Protein AF-A0A2N2BLH7-F1 (afdb_monomer)

Foldseek 3Di:
DQEDDPDDHPPDYDDDLVCQLDCPAVVVLVHLLQAAEDAPVSLVVCQVSNQVSCCVVPVDHSLSCLHHHPVQDDDPVSSVVSNVVSVRVNVVDDDSD

Nearest PDB structures (foldseek):
  6ytt-assembly1_A  TM=9.868E-01  e=8.575E-10  Clostridium autoethanogenum DSM 10061
  3s2x-assembly1_A  TM=9.490E-01  e=3.359E-08  Neomoorella thermoacetica
  8cjb-assembly1_B  TM=9.640E-01  e=1.646E-07  Carboxydothermus hydrogenoformans Z-2901
  5h6w-assembly2_D  TM=9.480E-01  e=3.645E-07  Neomoorella thermoacetica
  5h6w-assembly2_C  TM=9.512E-01  e=7.141E-07  Neomoorella thermoacetica

Structure (mmCIF, N/CA/C/O backbone):
data_AF-A0A2N2BLH7-F1
#
_entry.id   AF-A0A2N2BLH7-F1
#
loop_
_atom_site.group_PDB
_atom_site.id
_atom_site.type_symbol
_atom_site.label_atom_id
_atom_site.label_alt_id
_atom_site.label_comp_id
_atom_site.label_asym_id
_atom_site.label_entity_id
_atom_site.label_seq_id
_atom_site.pdbx_PDB_ins_code
_atom_site.Cartn_x
_atom_site.Cartn_y
_atom_site.Cartn_z
_atom_site.occupancy
_atom_site.B_iso_or_equiv
_atom_site.auth_seq_id
_atom_site.auth_comp_id
_atom_site.auth_asym_id
_atom_site.auth_atom_id
_atom_site.pdbx_PDB_model_num
ATOM 1 N N . SER A 1 1 ? 18.693 -4.166 -11.582 1.00 82.62 1 SER A N 1
ATOM 2 C CA . SER A 1 1 ? 17.372 -3.681 -11.120 1.00 82.62 1 SER A CA 1
ATOM 3 C C . SER A 1 1 ? 16.318 -4.079 -12.146 1.00 82.62 1 SER A C 1
ATOM 5 O O . SER A 1 1 ? 16.705 -4.442 -13.249 1.00 82.62 1 SER A O 1
ATOM 7 N N . MET A 1 2 ? 15.023 -4.066 -11.796 1.00 90.44 2 MET A N 1
ATOM 8 C CA . MET A 1 2 ? 13.957 -4.637 -12.646 1.00 90.44 2 MET A CA 1
ATOM 9 C C . MET A 1 2 ? 12.987 -3.620 -13.273 1.00 90.44 2 MET A C 1
ATOM 11 O O . MET A 1 2 ? 12.191 -4.027 -14.102 1.00 90.44 2 MET A O 1
ATOM 15 N N . THR A 1 3 ? 13.035 -2.329 -12.914 1.00 94.25 3 THR A N 1
ATOM 16 C CA . THR A 1 3 ? 11.994 -1.335 -13.303 1.00 94.25 3 THR A CA 1
ATOM 17 C C . THR A 1 3 ? 12.546 -0.089 -14.023 1.00 94.25 3 THR A C 1
ATOM 19 O O . THR A 1 3 ? 11.791 0.752 -14.493 1.00 94.25 3 THR A O 1
ATOM 22 N N . GLY A 1 4 ? 13.871 0.094 -14.068 1.00 94.75 4 GLY A N 1
ATOM 23 C CA . GLY A 1 4 ? 14.508 1.315 -14.587 1.00 94.75 4 GLY A CA 1
ATOM 24 C C . GLY A 1 4 ? 14.875 1.263 -16.075 1.00 94.75 4 GLY A C 1
ATOM 25 O O . GLY A 1 4 ? 14.653 0.270 -16.757 1.00 94.75 4 GLY A O 1
ATOM 26 N N . GLY A 1 5 ? 15.501 2.337 -16.572 1.00 95.75 5 GLY A N 1
ATOM 27 C CA . GLY A 1 5 ? 16.112 2.365 -17.911 1.00 95.75 5 GLY A CA 1
ATOM 28 C C . GLY A 1 5 ? 15.144 2.588 -19.078 1.00 95.75 5 GLY A C 1
ATOM 29 O O . GLY A 1 5 ? 15.532 2.389 -20.222 1.00 95.75 5 GLY A O 1
ATOM 30 N N . GLY A 1 6 ? 13.899 2.993 -18.805 1.00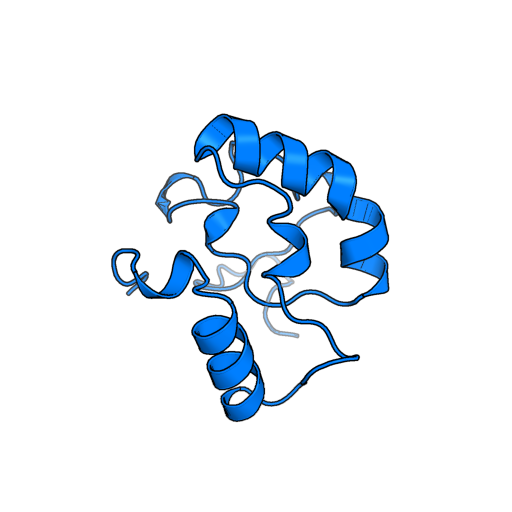 94.44 6 GLY A N 1
ATOM 31 C CA . GLY A 1 6 ? 12.892 3.237 -19.846 1.00 94.44 6 GLY A CA 1
ATOM 3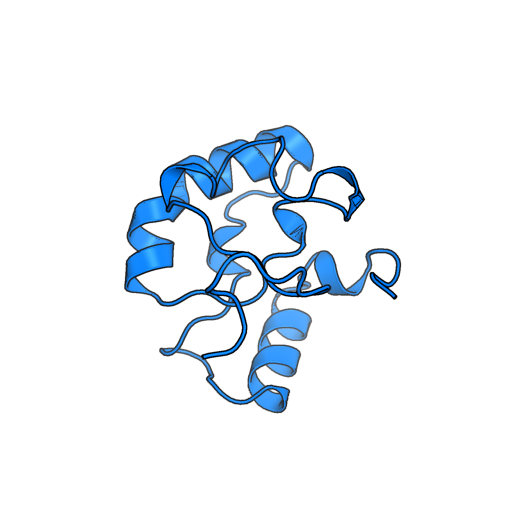2 C C . GLY A 1 6 ? 12.313 1.964 -20.473 1.00 94.44 6 GLY A C 1
ATOM 33 O O . GLY A 1 6 ? 11.688 2.038 -21.527 1.00 94.44 6 GLY A O 1
ATOM 34 N N . VAL A 1 7 ? 12.517 0.804 -19.841 1.00 96.81 7 VAL A N 1
ATOM 35 C CA . VAL A 1 7 ? 11.963 -0.484 -20.278 1.00 96.81 7 VAL A CA 1
ATOM 36 C C . VAL A 1 7 ? 10.525 -0.631 -19.776 1.00 96.81 7 VAL A C 1
ATOM 38 O O . VAL A 1 7 ? 10.215 -0.248 -18.650 1.00 96.81 7 VAL A O 1
ATOM 41 N N . GLN A 1 8 ? 9.639 -1.204 -20.595 1.00 95.94 8 GLN A N 1
ATOM 42 C CA . GLN A 1 8 ? 8.290 -1.570 -20.160 1.00 95.94 8 GLN A CA 1
ATOM 43 C C . GLN A 1 8 ? 8.331 -2.851 -19.326 1.00 95.94 8 GLN A C 1
ATOM 45 O O . GLN A 1 8 ? 8.756 -3.899 -19.810 1.00 95.94 8 GLN A O 1
ATOM 50 N N . THR A 1 9 ? 7.874 -2.765 -18.079 1.00 96.25 9 THR A N 1
ATOM 51 C CA . THR A 1 9 ? 7.956 -3.856 -17.098 1.00 96.25 9 THR A CA 1
ATOM 52 C C . THR A 1 9 ? 6.572 -4.141 -16.514 1.00 96.25 9 THR A C 1
ATOM 54 O O . THR A 1 9 ? 6.239 -3.599 -15.460 1.00 96.25 9 THR A O 1
ATOM 57 N N . PRO A 1 10 ? 5.725 -4.942 -17.190 1.00 96.38 10 PRO A N 1
ATOM 58 C CA . PRO A 1 10 ? 4.401 -5.289 -16.676 1.00 96.38 10 PRO A CA 1
ATOM 59 C C . PRO A 1 10 ? 4.475 -5.842 -15.246 1.00 96.38 10 PRO A C 1
ATOM 61 O O . PRO A 1 10 ? 5.364 -6.629 -14.928 1.00 96.38 10 PRO A O 1
ATOM 64 N N . GLY A 1 11 ? 3.570 -5.389 -14.378 1.00 96.38 11 GLY A N 1
ATOM 65 C CA . GLY A 1 11 ? 3.556 -5.737 -12.952 1.00 96.38 11 GLY A CA 1
ATOM 66 C C . GLY A 1 11 ? 4.462 -4.883 -12.054 1.00 96.38 11 GLY A C 1
ATOM 67 O O . GLY A 1 11 ? 4.320 -4.944 -10.837 1.00 96.38 11 GLY A O 1
ATOM 68 N N . PHE A 1 12 ? 5.345 -4.044 -12.612 1.00 97.31 12 PHE A N 1
ATOM 69 C CA . PHE A 1 12 ? 6.250 -3.189 -11.837 1.00 97.31 12 PHE A CA 1
ATOM 70 C C . PHE A 1 12 ? 6.211 -1.739 -12.321 1.00 97.31 12 PHE A C 1
ATOM 72 O O . PHE A 1 12 ? 6.259 -1.462 -13.517 1.00 97.31 12 PHE A O 1
ATOM 79 N N . MET A 1 13 ? 6.197 -0.790 -11.385 1.00 96.94 13 MET A N 1
ATOM 80 C CA . MET A 1 13 ? 6.268 0.636 -11.702 1.00 96.94 13 MET A CA 1
ATOM 81 C C . MET A 1 13 ? 7.050 1.414 -10.643 1.00 96.94 13 MET A C 1
ATOM 83 O O . MET A 1 13 ? 7.039 1.066 -9.466 1.00 96.94 13 MET A O 1
ATOM 87 N N . GLY A 1 14 ? 7.716 2.490 -11.064 1.00 96.62 14 GLY A N 1
ATOM 88 C CA . GLY A 1 14 ? 8.287 3.488 -10.161 1.00 96.62 14 GLY A CA 1
ATOM 89 C C . GLY A 1 14 ? 7.352 4.687 -10.038 1.00 96.62 14 GLY A C 1
ATOM 90 O O . GLY A 1 14 ? 6.876 5.206 -11.046 1.00 96.62 14 GLY A O 1
ATOM 91 N N . HIS A 1 15 ? 7.093 5.149 -8.816 1.00 97.50 15 HIS A N 1
ATOM 92 C CA . HIS A 1 15 ? 6.305 6.355 -8.569 1.00 97.50 15 HIS A CA 1
ATOM 93 C C . HIS A 1 15 ? 6.768 7.092 -7.309 1.00 97.50 15 HIS A C 1
ATOM 95 O O . HIS A 1 15 ? 7.438 6.533 -6.444 1.00 97.50 15 HIS A O 1
ATOM 101 N N . GLY A 1 16 ? 6.390 8.367 -7.194 1.00 96.94 16 GLY A N 1
ATOM 102 C CA . GLY A 1 16 ? 6.622 9.153 -5.983 1.00 96.94 16 GLY A CA 1
ATOM 103 C C . GLY A 1 16 ? 5.663 8.779 -4.848 1.00 96.94 16 GLY A C 1
ATOM 104 O O . GLY A 1 16 ? 4.558 8.285 -5.091 1.00 96.94 16 GLY A O 1
ATOM 105 N N . ARG A 1 17 ? 6.059 9.083 -3.605 1.00 95.81 17 ARG A N 1
ATOM 106 C CA . ARG A 1 17 ? 5.248 8.831 -2.396 1.00 95.81 17 ARG A CA 1
ATOM 107 C C . ARG A 1 17 ? 3.877 9.514 -2.446 1.00 95.81 17 ARG A C 1
ATOM 109 O O . ARG A 1 17 ? 2.887 8.916 -2.055 1.00 95.81 17 ARG A O 1
ATOM 116 N N . PHE A 1 18 ? 3.794 10.724 -3.008 1.00 92.38 18 PHE A N 1
ATOM 117 C CA . PHE A 1 18 ? 2.538 11.480 -3.139 1.00 92.38 18 PHE A CA 1
ATOM 118 C C . PHE A 1 18 ? 1.464 10.797 -3.991 1.00 92.38 18 PHE A C 1
ATOM 120 O O . PHE A 1 18 ? 0.295 11.160 -3.885 1.00 92.38 18 PHE A O 1
ATOM 127 N N . LEU A 1 19 ? 1.835 9.830 -4.839 1.00 94.94 19 LEU A N 1
ATOM 128 C CA . LEU A 1 19 ? 0.849 9.076 -5.607 1.00 94.94 19 LEU A CA 1
ATOM 129 C C . LEU A 1 19 ? 0.044 8.116 -4.711 1.00 94.94 19 LEU A C 1
ATOM 131 O O . LEU A 1 19 ? -1.095 7.790 -5.040 1.00 94.94 19 LEU A O 1
ATOM 135 N N . ILE A 1 20 ? 0.595 7.720 -3.559 1.00 94.81 20 ILE A N 1
ATOM 136 C CA . ILE A 1 20 ? -0.105 6.931 -2.543 1.00 94.81 20 ILE A CA 1
ATOM 137 C C . ILE A 1 20 ? -1.148 7.839 -1.877 1.00 94.81 20 ILE A C 1
ATOM 139 O O . ILE A 1 20 ? -0.814 8.867 -1.291 1.00 94.81 20 ILE A O 1
ATOM 143 N N . GLY A 1 21 ? -2.428 7.487 -2.023 1.00 94.50 21 GLY A N 1
ATOM 144 C CA . GLY A 1 21 ? -3.575 8.330 -1.652 1.00 94.50 21 GLY A CA 1
ATOM 145 C C . GLY A 1 21 ? -4.246 9.040 -2.837 1.00 94.50 21 GLY A C 1
ATOM 146 O O . GLY A 1 21 ? -5.309 9.636 -2.677 1.00 94.50 21 GLY A O 1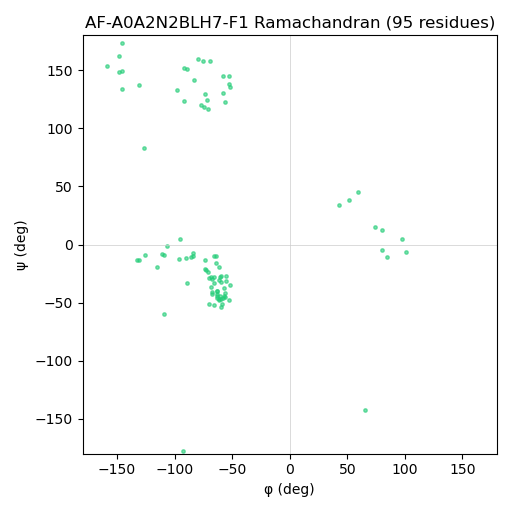
ATOM 147 N N . SER A 1 22 ? -3.690 8.952 -4.050 1.00 96.88 22 SER A N 1
ATOM 148 C CA . SER A 1 22 ? -4.392 9.405 -5.254 1.00 96.88 22 SER A CA 1
ATOM 149 C C . SER A 1 22 ? -5.505 8.431 -5.632 1.00 96.88 22 SER A C 1
ATOM 151 O O . SER A 1 22 ? -5.255 7.248 -5.850 1.00 96.88 22 SER A O 1
ATOM 153 N N . LYS A 1 23 ? -6.721 8.942 -5.857 1.00 95.31 23 LYS A N 1
ATOM 154 C CA . LYS A 1 23 ? -7.857 8.151 -6.375 1.00 95.31 23 LYS A CA 1
ATOM 155 C C . LYS A 1 23 ? -7.635 7.606 -7.795 1.00 95.31 23 LYS A C 1
ATOM 157 O O . LYS A 1 23 ? -8.445 6.832 -8.292 1.00 95.31 23 LYS A O 1
ATOM 162 N N . LYS A 1 24 ? -6.576 8.050 -8.483 1.00 96.31 24 LYS A N 1
ATOM 163 C CA . LYS A 1 24 ? -6.195 7.572 -9.822 1.00 96.31 24 LYS A CA 1
ATOM 164 C C . LYS A 1 24 ? -5.131 6.479 -9.792 1.00 96.31 24 LYS A C 1
ATOM 166 O O . LYS A 1 24 ? -4.917 5.842 -10.823 1.00 96.31 24 LYS A O 1
ATOM 171 N N . PHE A 1 25 ? -4.485 6.253 -8.647 1.00 97.62 25 PHE A N 1
ATOM 172 C CA . PHE A 1 25 ? -3.519 5.171 -8.489 1.00 97.62 25 PHE A CA 1
ATOM 173 C C . PHE A 1 25 ? -4.179 3.840 -8.852 1.00 97.62 25 PHE A C 1
ATOM 175 O O . PHE A 1 25 ? -5.221 3.526 -8.287 1.00 97.62 25 PHE A O 1
ATOM 182 N N . MET A 1 26 ? -3.609 3.120 -9.827 1.00 96.25 26 MET A N 1
ATOM 183 C CA . MET A 1 26 ? -4.066 1.806 -10.311 1.00 96.25 26 MET A CA 1
ATOM 184 C C . MET A 1 26 ? -5.593 1.675 -10.486 1.00 96.25 26 MET A C 1
ATOM 186 O O . MET A 1 26 ? -6.157 0.613 -10.250 1.00 96.25 26 MET A O 1
ATOM 190 N N . SER A 1 27 ? -6.286 2.753 -10.873 1.00 95.44 27 SER A N 1
ATOM 191 C CA . SER A 1 27 ? -7.761 2.786 -10.833 1.00 95.44 27 SER A CA 1
ATOM 192 C C . SER A 1 27 ? -8.450 1.731 -11.710 1.00 95.44 27 SER A C 1
ATOM 194 O O . SER A 1 27 ? -9.533 1.284 -11.350 1.00 95.44 27 SER A O 1
ATOM 196 N N . ALA A 1 28 ? -7.815 1.296 -12.803 1.00 95.75 28 ALA A N 1
ATOM 197 C CA . ALA A 1 28 ? -8.310 0.198 -13.638 1.00 95.75 28 ALA A CA 1
ATOM 198 C C . ALA A 1 28 ? -8.213 -1.176 -12.947 1.00 95.75 28 ALA A C 1
ATOM 200 O O . ALA A 1 28 ? -9.055 -2.031 -13.178 1.00 95.75 28 ALA A O 1
ATOM 201 N N . GLU A 1 29 ? -7.246 -1.348 -12.043 1.00 96.50 29 GLU A N 1
ATOM 202 C CA . GLU A 1 29 ? -6.970 -2.609 -11.341 1.00 96.50 29 GLU A CA 1
ATOM 203 C C . GLU A 1 29 ? -7.647 -2.682 -9.962 1.00 96.50 29 GLU A C 1
ATOM 205 O O . GLU A 1 29 ? -7.417 -3.617 -9.199 1.00 96.50 29 GLU A O 1
ATOM 210 N N . GLY A 1 30 ? -8.457 -1.685 -9.590 1.00 95.12 30 GLY A N 1
ATOM 211 C CA . GLY A 1 30 ? -9.100 -1.594 -8.270 1.00 95.12 30 GLY A CA 1
ATOM 212 C C . GLY A 1 30 ? -8.376 -0.702 -7.251 1.00 95.12 30 GLY A C 1
ATOM 213 O O . GLY A 1 30 ? -8.814 -0.565 -6.111 1.00 95.12 30 GLY A O 1
ATOM 214 N N . GLY A 1 31 ? -7.303 -0.033 -7.671 1.00 96.69 31 GLY A N 1
ATOM 215 C CA . GLY A 1 31 ? -6.700 1.097 -6.973 1.00 96.69 31 GLY A CA 1
ATOM 216 C C . GLY A 1 31 ? -6.083 0.801 -5.608 1.00 96.69 31 GLY A C 1
ATOM 217 O O . GLY A 1 31 ? -5.432 -0.221 -5.411 1.00 96.69 31 GLY A O 1
ATOM 218 N N . LEU A 1 32 ? -6.230 1.742 -4.669 1.00 97.75 32 LEU A N 1
ATOM 219 C CA . LEU A 1 32 ? -5.534 1.722 -3.372 1.00 97.75 32 LEU A CA 1
ATOM 220 C C . LEU A 1 32 ? -5.854 0.476 -2.530 1.00 97.75 32 LEU A C 1
ATOM 222 O O . LEU A 1 32 ? -5.000 0.032 -1.769 1.00 97.75 32 LEU A O 1
ATOM 226 N N . SER A 1 33 ? -7.033 -0.125 -2.713 1.00 97.25 33 SER A N 1
ATOM 227 C CA . SER A 1 33 ? -7.445 -1.355 -2.025 1.00 97.25 33 SER A CA 1
ATOM 228 C C . SER A 1 33 ? -6.608 -2.585 -2.396 1.00 97.25 33 SER A C 1
ATOM 230 O O . SER A 1 33 ? -6.726 -3.611 -1.733 1.00 97.25 33 SER A O 1
ATOM 232 N N . ARG A 1 34 ? -5.753 -2.497 -3.426 1.00 98.12 34 ARG A N 1
ATOM 233 C CA . ARG A 1 34 ? -4.799 -3.550 -3.812 1.00 98.12 34 ARG A CA 1
ATOM 234 C C . ARG A 1 34 ? -3.488 -3.523 -3.024 1.00 98.12 34 ARG A C 1
ATOM 236 O O . ARG A 1 34 ? -2.698 -4.453 -3.147 1.00 98.12 34 ARG A O 1
ATOM 243 N N . ILE A 1 35 ? -3.224 -2.478 -2.240 1.00 98.31 35 ILE A N 1
ATOM 244 C CA . ILE A 1 35 ? -2.000 -2.384 -1.436 1.00 98.31 35 ILE A CA 1
ATOM 245 C C . ILE A 1 35 ? -2.131 -3.334 -0.244 1.00 98.31 35 ILE A C 1
ATOM 247 O O . ILE A 1 35 ? -3.017 -3.143 0.575 1.00 98.31 35 ILE A O 1
ATOM 251 N N . VAL A 1 36 ? -1.247 -4.328 -0.144 1.00 98.62 36 VAL A N 1
ATOM 252 C CA . VAL A 1 36 ? -1.278 -5.346 0.929 1.00 98.62 36 VAL A CA 1
ATOM 253 C C . VAL A 1 36 ? -0.070 -5.297 1.862 1.00 98.62 36 VAL A C 1
ATOM 255 O O . VAL A 1 36 ? -0.134 -5.798 2.982 1.00 98.62 36 VAL A O 1
ATOM 258 N N . TRP A 1 37 ? 1.026 -4.676 1.421 1.00 98.75 37 TRP A N 1
ATOM 259 C CA . TRP A 1 37 ? 2.265 -4.596 2.186 1.00 98.75 37 TRP A CA 1
ATOM 260 C C . TRP A 1 37 ? 2.982 -3.269 1.927 1.00 98.75 37 TRP A C 1
ATOM 262 O O . TRP A 1 37 ? 3.115 -2.846 0.776 1.00 98.75 37 TRP A O 1
ATOM 272 N N . MET A 1 38 ? 3.442 -2.609 2.989 1.00 98.44 38 MET A N 1
ATOM 273 C CA . MET A 1 38 ? 4.272 -1.403 2.927 1.00 98.44 38 MET A CA 1
ATOM 274 C C . MET A 1 38 ? 5.227 -1.358 4.124 1.00 98.44 38 MET A C 1
ATOM 276 O O . MET A 1 38 ? 4.821 -1.766 5.208 1.00 98.44 38 MET A O 1
ATOM 280 N N . PRO A 1 39 ? 6.436 -0.779 3.990 1.00 98.56 39 PRO A N 1
ATOM 281 C CA . PRO A 1 39 ? 7.287 -0.523 5.145 1.00 98.56 39 PRO A CA 1
ATOM 282 C C . PRO A 1 39 ? 6.590 0.367 6.179 1.00 98.56 39 PRO A C 1
ATOM 284 O O . PRO A 1 39 ? 5.887 1.309 5.792 1.00 98.56 39 PRO A O 1
ATOM 287 N N . LYS A 1 40 ? 6.829 0.139 7.472 1.00 98.38 40 LYS A N 1
ATOM 288 C CA . LYS A 1 40 ? 6.172 0.871 8.561 1.00 98.38 40 LYS A CA 1
ATOM 289 C C . LYS A 1 40 ? 6.380 2.379 8.458 1.00 98.38 40 LYS A C 1
ATOM 291 O O . LYS A 1 40 ? 5.416 3.128 8.544 1.00 98.38 40 LYS A O 1
ATOM 296 N N . GLU A 1 41 ? 7.606 2.821 8.172 1.00 98.38 41 GLU A N 1
ATOM 297 C CA . GLU A 1 41 ? 7.917 4.246 7.971 1.00 98.38 41 GLU A CA 1
ATOM 298 C C . GLU A 1 41 ? 7.052 4.869 6.862 1.00 98.38 41 GLU A C 1
ATOM 300 O O . GLU A 1 41 ? 6.490 5.952 7.027 1.00 98.38 41 GLU A O 1
ATOM 305 N N . LEU A 1 42 ? 6.913 4.174 5.727 1.00 98.31 42 LEU A N 1
ATOM 306 C CA . LEU A 1 42 ? 6.093 4.653 4.617 1.00 98.31 42 LEU A CA 1
ATOM 307 C C . LEU A 1 42 ? 4.614 4.657 4.995 1.00 98.31 42 LEU A C 1
ATOM 309 O O . LEU A 1 42 ? 3.906 5.599 4.648 1.00 98.31 42 LEU A O 1
ATOM 313 N N . LYS A 1 43 ? 4.155 3.615 5.696 1.00 98.12 43 LYS A N 1
ATOM 314 C CA . LYS A 1 43 ? 2.779 3.496 6.170 1.00 98.12 43 LYS A CA 1
ATOM 315 C C . LYS A 1 43 ? 2.419 4.660 7.090 1.00 98.12 43 LYS A C 1
ATOM 317 O O . LYS A 1 43 ? 1.403 5.303 6.848 1.00 98.12 43 LYS A O 1
ATOM 322 N N . ASP A 1 44 ? 3.279 4.985 8.050 1.00 97.88 44 ASP A N 1
ATOM 323 C CA . ASP A 1 44 ? 3.085 6.092 8.987 1.00 97.88 44 ASP A CA 1
ATOM 324 C C . ASP A 1 44 ? 3.058 7.456 8.257 1.00 97.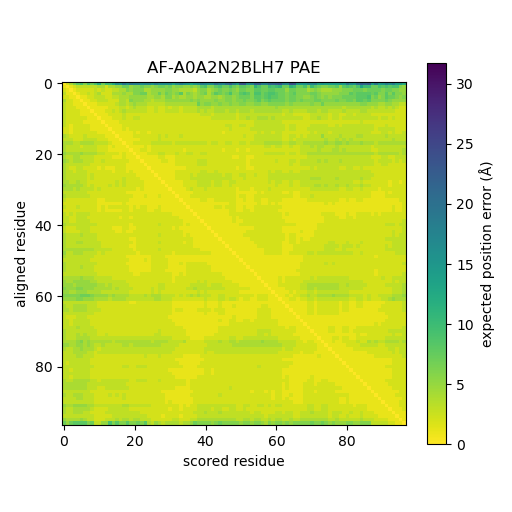88 44 ASP A C 1
ATOM 326 O O . ASP A 1 44 ? 2.196 8.289 8.540 1.00 97.88 44 ASP A O 1
ATOM 330 N N . ASP A 1 45 ? 3.914 7.663 7.244 1.00 97.94 45 ASP A N 1
ATOM 331 C CA . ASP A 1 45 ? 3.942 8.885 6.410 1.00 97.94 45 ASP A CA 1
ATOM 332 C C . ASP A 1 45 ? 2.705 9.051 5.501 1.00 97.94 45 ASP A C 1
ATOM 334 O O . ASP A 1 45 ? 2.339 10.162 5.102 1.00 97.94 45 ASP A O 1
ATOM 338 N N . VAL A 1 46 ? 2.055 7.957 5.091 1.00 97.75 46 VAL A N 1
ATOM 339 C CA . VAL A 1 46 ? 0.926 8.004 4.140 1.00 97.75 46 VAL A CA 1
ATOM 340 C C . VAL A 1 46 ? -0.429 7.700 4.767 1.00 97.75 46 VAL A C 1
ATOM 342 O O . VAL A 1 46 ? -1.437 7.915 4.093 1.00 97.75 46 VAL A O 1
ATOM 345 N N . ALA A 1 47 ? -0.482 7.245 6.021 1.00 97.56 47 ALA A N 1
ATOM 346 C CA . ALA A 1 47 ? -1.689 6.720 6.656 1.00 97.56 47 ALA A CA 1
ATOM 347 C C . ALA A 1 47 ? -2.877 7.683 6.566 1.00 97.56 47 ALA A C 1
ATOM 349 O O . ALA A 1 47 ? -3.958 7.275 6.150 1.00 97.56 47 ALA A O 1
ATOM 350 N N . GLU A 1 48 ? -2.686 8.968 6.880 1.00 97.50 48 GLU A N 1
ATOM 351 C CA . GLU A 1 48 ? -3.773 9.955 6.868 1.00 97.50 48 GLU A CA 1
ATOM 352 C C . GLU A 1 48 ? -4.418 10.086 5.477 1.00 97.50 48 GLU A C 1
ATOM 35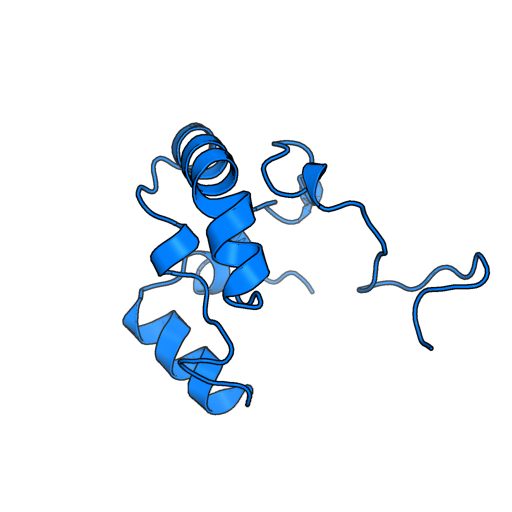4 O O . GLU A 1 48 ? -5.630 9.915 5.317 1.00 97.50 48 GLU A O 1
ATOM 359 N N . ARG A 1 49 ? -3.604 10.335 4.441 1.00 96.88 49 ARG A N 1
ATOM 360 C CA . ARG A 1 49 ? -4.086 10.487 3.056 1.00 96.88 49 ARG A CA 1
ATOM 361 C C . ARG A 1 49 ? -4.609 9.177 2.472 1.00 96.88 49 ARG A C 1
ATOM 363 O O . ARG A 1 49 ? -5.593 9.206 1.735 1.00 96.88 49 ARG A O 1
ATOM 370 N N . LEU A 1 50 ? -3.988 8.046 2.807 1.00 97.94 50 LEU A N 1
ATOM 371 C CA . LEU A 1 50 ? -4.419 6.722 2.365 1.00 97.94 50 LEU A CA 1
ATOM 372 C C . LEU A 1 50 ? -5.787 6.376 2.960 1.00 97.94 50 LEU A C 1
ATOM 374 O O . LEU A 1 50 ? -6.711 6.072 2.210 1.00 97.94 50 LEU A O 1
ATOM 378 N N . ASN A 1 51 ? -5.939 6.496 4.281 1.00 98.25 51 ASN A N 1
ATOM 379 C CA . ASN A 1 51 ? -7.192 6.215 4.979 1.00 98.25 51 ASN A CA 1
ATOM 380 C C . ASN A 1 51 ? -8.317 7.117 4.481 1.00 98.25 51 ASN A C 1
ATOM 382 O O . ASN A 1 51 ? -9.407 6.630 4.190 1.00 98.25 51 ASN A O 1
ATOM 386 N N . LYS A 1 52 ? -8.051 8.418 4.312 1.00 98.12 52 LYS A N 1
ATOM 387 C CA . LYS A 1 52 ? -9.031 9.351 3.751 1.00 98.12 52 LYS A CA 1
ATOM 388 C C . LYS A 1 52 ? -9.474 8.930 2.348 1.00 98.12 52 LYS A C 1
ATOM 390 O O . LYS A 1 52 ? -10.671 8.831 2.091 1.00 98.12 52 LYS A O 1
ATOM 395 N N . ALA A 1 53 ? -8.526 8.663 1.451 1.00 97.62 53 ALA A N 1
ATOM 396 C CA . ALA A 1 53 ? -8.835 8.297 0.073 1.00 97.62 53 ALA A CA 1
ATOM 397 C C . ALA A 1 53 ? -9.612 6.976 -0.015 1.00 97.62 53 ALA A C 1
ATOM 399 O O . ALA A 1 53 ? -10.611 6.904 -0.729 1.00 97.62 53 ALA A O 1
ATOM 400 N N . VAL A 1 54 ? -9.197 5.953 0.736 1.00 97.75 54 VAL A N 1
ATOM 401 C CA . VAL A 1 54 ? -9.859 4.642 0.741 1.00 97.75 54 VAL A CA 1
ATOM 402 C C . VAL A 1 54 ? -11.255 4.729 1.353 1.00 97.75 54 VAL A C 1
ATOM 404 O O . VAL A 1 54 ? -12.196 4.194 0.764 1.00 97.75 54 VAL A O 1
ATOM 407 N N . LYS A 1 55 ? -11.428 5.468 2.455 1.00 97.94 55 LYS A N 1
ATOM 408 C CA . LYS A 1 55 ? -12.744 5.720 3.055 1.00 97.94 55 LYS A CA 1
ATOM 409 C C . LYS A 1 55 ? -13.691 6.392 2.066 1.00 97.94 55 LYS A C 1
ATOM 411 O O . LYS A 1 55 ? -14.825 5.956 1.913 1.00 97.94 55 LYS A O 1
ATOM 416 N N . GLU A 1 56 ? -13.225 7.414 1.351 1.00 97.06 56 GLU A N 1
ATOM 417 C CA . GLU A 1 56 ? -14.029 8.105 0.336 1.00 97.06 56 GLU A CA 1
ATOM 418 C C . GLU A 1 56 ? -14.389 7.214 -0.867 1.00 97.06 56 GLU A C 1
ATOM 420 O O . GLU A 1 56 ? -15.403 7.458 -1.515 1.00 97.06 56 GLU A O 1
ATOM 425 N N . MET A 1 57 ? -13.566 6.213 -1.193 1.00 95.00 57 MET A N 1
ATOM 426 C CA . MET A 1 57 ? -13.783 5.320 -2.340 1.00 95.00 57 MET A CA 1
ATOM 427 C C . MET A 1 57 ? -14.617 4.080 -2.005 1.00 95.00 57 MET A C 1
ATOM 429 O O . MET A 1 57 ? -15.333 3.584 -2.868 1.00 95.00 57 MET A O 1
ATOM 433 N N . THR A 1 58 ? -14.493 3.556 -0.785 1.00 94.31 58 THR A N 1
ATOM 434 C CA . THR A 1 58 ? -14.983 2.212 -0.422 1.00 94.31 58 THR A CA 1
ATOM 435 C C . THR A 1 58 ? -15.781 2.174 0.879 1.00 94.31 58 THR A C 1
ATOM 437 O O . THR A 1 58 ? -16.428 1.174 1.167 1.00 94.31 58 THR A O 1
ATOM 440 N N . GLY A 1 59 ? -15.732 3.238 1.685 1.00 96.19 59 GLY A N 1
ATOM 441 C CA . GLY A 1 59 ? -16.308 3.2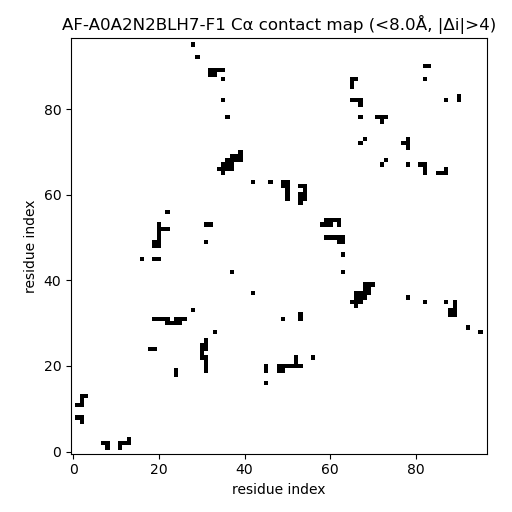73 3.030 1.00 96.19 59 GLY A CA 1
ATOM 442 C C . GLY A 1 59 ? -15.452 2.609 4.116 1.00 96.19 59 GLY A C 1
ATOM 443 O O . GLY A 1 59 ? -15.812 2.703 5.285 1.00 96.19 59 GLY A O 1
ATOM 44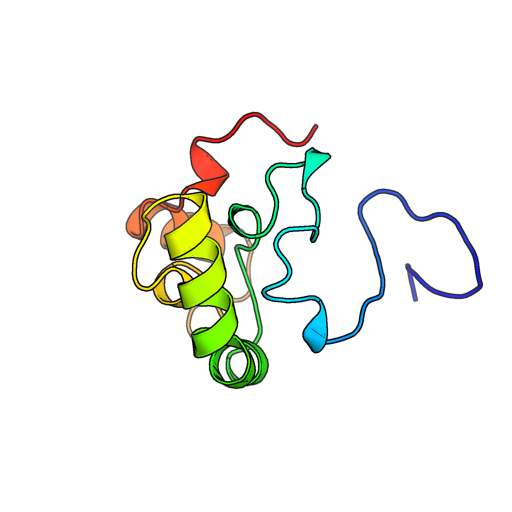4 N N . ILE A 1 60 ? -14.321 1.982 3.771 1.00 96.31 60 ILE A N 1
ATOM 445 C CA . ILE A 1 60 ? -13.438 1.321 4.742 1.00 96.31 60 ILE A CA 1
ATOM 446 C C . ILE A 1 60 ? -12.701 2.370 5.580 1.00 96.31 60 ILE A C 1
ATOM 448 O O . ILE A 1 60 ? -12.001 3.236 5.050 1.00 96.31 60 ILE A O 1
ATOM 452 N N . GLU A 1 61 ? -12.839 2.273 6.899 1.00 95.88 61 GLU A N 1
ATOM 453 C CA . GLU A 1 61 ? -12.076 3.075 7.854 1.00 95.88 61 GLU A CA 1
ATOM 454 C C . GLU A 1 61 ? -10.769 2.373 8.232 1.00 95.88 61 GLU A C 1
ATOM 456 O O . GLU A 1 61 ? -10.694 1.148 8.230 1.00 95.88 61 GLU A O 1
ATOM 461 N N . ASN A 1 62 ? -9.739 3.156 8.567 1.00 94.31 62 ASN A N 1
ATOM 462 C CA . ASN A 1 62 ? -8.442 2.654 9.037 1.00 94.31 62 ASN A CA 1
ATOM 463 C C . ASN A 1 62 ? -7.806 1.583 8.127 1.00 94.31 62 ASN A C 1
ATOM 465 O O . ASN A 1 62 ? -7.174 0.646 8.606 1.00 94.31 62 ASN A O 1
ATOM 469 N N . PHE A 1 63 ? -7.939 1.730 6.804 1.00 98.25 63 PHE A N 1
ATOM 470 C CA . PHE A 1 63 ? -7.383 0.791 5.822 1.00 98.25 63 PHE A CA 1
ATOM 471 C C . PHE A 1 63 ? -5.886 0.507 6.020 1.00 98.25 63 PHE A C 1
ATOM 473 O O . PHE A 1 63 ? -5.450 -0.623 5.831 1.00 98.25 63 PHE A O 1
ATOM 480 N N . ALA A 1 64 ? -5.098 1.497 6.447 1.00 97.94 64 ALA A N 1
ATOM 481 C CA . ALA A 1 64 ? -3.680 1.312 6.746 1.00 97.94 64 ALA A CA 1
ATOM 482 C C . ALA A 1 64 ? -3.425 0.191 7.779 1.00 97.94 64 ALA A C 1
ATOM 484 O O . ALA A 1 64 ? -2.426 -0.513 7.668 1.00 97.94 64 ALA A O 1
ATOM 485 N N . ASP A 1 65 ? -4.337 -0.056 8.724 1.00 98.00 65 ASP A N 1
ATOM 486 C CA . ASP A 1 65 ? -4.202 -1.134 9.721 1.00 98.00 65 ASP A CA 1
ATOM 487 C C . ASP A 1 65 ? -4.438 -2.533 9.135 1.00 98.00 65 ASP A C 1
ATOM 489 O O . ASP A 1 65 ? -4.138 -3.546 9.775 1.00 98.00 65 ASP A O 1
ATOM 493 N N . MET A 1 66 ?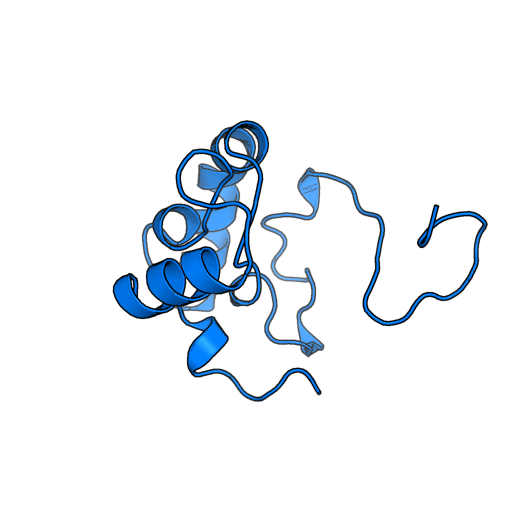 -4.988 -2.594 7.922 1.00 98.50 66 MET A N 1
ATOM 494 C CA . MET A 1 66 ? -5.166 -3.822 7.153 1.00 98.50 66 MET A CA 1
ATOM 495 C C . MET A 1 66 ? -3.948 -4.120 6.265 1.00 98.50 66 MET A C 1
ATOM 497 O O . MET A 1 66 ? -3.840 -5.225 5.746 1.00 98.50 66 MET A O 1
ATOM 501 N N . VAL A 1 67 ? -3.017 -3.172 6.107 1.00 98.56 67 VAL A N 1
ATOM 502 C CA . VAL A 1 67 ? -1.800 -3.327 5.298 1.00 98.56 67 VAL A CA 1
ATOM 503 C C . VAL A 1 67 ? -0.649 -3.826 6.174 1.00 98.56 67 VAL A C 1
ATOM 505 O O . VAL A 1 67 ? -0.288 -3.194 7.177 1.00 98.56 67 VAL A O 1
ATOM 508 N N . CYS A 1 68 ? -0.064 -4.956 5.779 1.00 98.75 68 CYS A N 1
ATOM 509 C CA . CYS A 1 68 ? 1.050 -5.584 6.482 1.00 98.75 68 CYS A CA 1
ATOM 510 C C . CYS A 1 68 ? 2.333 -4.742 6.365 1.00 98.75 68 CYS A C 1
ATOM 512 O O . CYS A 1 68 ? 2.474 -3.928 5.450 1.00 98.75 68 CYS A O 1
ATOM 514 N N . ASP A 1 69 ? 3.260 -4.934 7.298 1.00 98.81 69 ASP A N 1
ATOM 515 C CA . ASP A 1 69 ? 4.569 -4.285 7.307 1.00 98.81 69 ASP A CA 1
ATOM 516 C C . ASP A 1 69 ? 5.648 -5.221 7.876 1.00 98.81 69 ASP A C 1
ATOM 518 O O . ASP A 1 69 ? 5.359 -6.316 8.369 1.00 98.81 69 ASP A O 1
ATOM 522 N N . GLU A 1 70 ? 6.906 -4.789 7.813 1.00 98.56 70 GLU A N 1
ATOM 523 C CA . GLU A 1 70 ? 8.073 -5.553 8.255 1.00 98.56 70 GLU A CA 1
ATOM 524 C C . GLU A 1 70 ? 8.104 -5.860 9.758 1.00 98.56 70 GLU A C 1
ATOM 526 O O . GLU A 1 70 ? 8.873 -6.720 10.181 1.00 98.56 70 GLU A O 1
ATOM 531 N N . THR A 1 71 ? 7.294 -5.179 10.575 1.00 98.38 71 THR A N 1
ATOM 532 C CA . THR A 1 71 ? 7.177 -5.467 12.014 1.00 98.38 71 THR A CA 1
ATOM 533 C C . THR A 1 71 ? 6.191 -6.596 12.313 1.00 98.38 71 THR A C 1
ATOM 535 O O . THR A 1 71 ? 6.114 -7.051 13.454 1.00 98.38 71 THR A O 1
ATOM 538 N N . ILE A 1 72 ? 5.465 -7.061 11.291 1.00 98.25 72 ILE A N 1
ATOM 539 C CA . ILE A 1 72 ? 4.496 -8.156 11.359 1.00 98.25 72 ILE A CA 1
ATOM 540 C C . ILE A 1 72 ? 5.040 -9.380 10.617 1.00 98.25 72 ILE A C 1
ATOM 542 O O . ILE A 1 72 ? 5.198 -10.435 11.226 1.00 98.25 72 ILE A O 1
ATOM 546 N N . ALA A 1 73 ? 5.329 -9.243 9.318 1.00 98.00 73 ALA A N 1
ATOM 547 C CA . ALA A 1 73 ? 5.798 -10.336 8.467 1.00 98.00 73 ALA A CA 1
ATOM 548 C C . ALA A 1 73 ? 6.524 -9.826 7.209 1.00 98.00 73 ALA A C 1
ATOM 550 O O . ALA A 1 73 ? 6.256 -8.731 6.703 1.00 98.00 73 ALA A O 1
ATOM 551 N N . SER A 1 74 ? 7.431 -10.647 6.675 1.00 96.88 74 SER A N 1
ATOM 552 C CA . SER A 1 74 ? 8.177 -10.355 5.440 1.00 96.88 74 SER A CA 1
ATOM 553 C C . SER A 1 74 ? 8.174 -11.496 4.419 1.00 96.88 74 SER A C 1
ATOM 555 O O . SER A 1 74 ? 8.517 -11.264 3.259 1.00 96.88 74 SER A O 1
ATOM 557 N N . ASP A 1 75 ? 7.755 -12.701 4.807 1.00 97.81 75 ASP A N 1
ATOM 558 C CA . ASP A 1 75 ? 7.488 -13.814 3.901 1.00 97.81 75 ASP A CA 1
ATOM 559 C C . ASP A 1 75 ? 6.014 -13.834 3.464 1.00 97.81 75 ASP A C 1
ATOM 561 O O . ASP A 1 75 ? 5.119 -13.353 4.158 1.00 97.81 75 ASP A O 1
ATOM 565 N N . SER A 1 76 ? 5.752 -14.372 2.276 1.00 97.44 76 SER A N 1
ATOM 566 C CA . SER A 1 76 ? 4.419 -14.324 1.671 1.00 97.44 76 SER A CA 1
ATOM 567 C C . SER A 1 76 ? 3.372 -15.160 2.406 1.00 97.44 76 SER A C 1
ATOM 569 O O . SER A 1 76 ? 2.197 -14.808 2.351 1.00 97.44 76 SER A O 1
ATOM 571 N N . GLU A 1 77 ? 3.772 -16.252 3.063 1.00 98.12 77 GLU A N 1
ATOM 572 C CA . GLU A 1 77 ? 2.848 -17.139 3.780 1.00 98.12 77 GLU A CA 1
ATOM 573 C C . GLU A 1 77 ? 2.303 -16.432 5.026 1.00 98.12 77 GLU A C 1
ATOM 575 O O . GLU A 1 77 ? 1.091 -16.266 5.156 1.00 98.12 77 GLU A O 1
ATOM 580 N N . ALA A 1 78 ? 3.181 -15.880 5.867 1.00 98.38 78 ALA A N 1
ATOM 581 C CA . ALA A 1 78 ? 2.772 -15.121 7.046 1.00 98.38 78 ALA A CA 1
ATOM 582 C C . ALA A 1 78 ? 2.041 -13.812 6.690 1.00 98.38 78 ALA A C 1
ATOM 584 O O . ALA A 1 78 ? 1.116 -13.394 7.392 1.00 98.38 78 ALA A O 1
ATOM 585 N N . VAL A 1 79 ? 2.409 -13.155 5.580 1.00 98.69 79 VAL A N 1
ATOM 586 C CA . VAL A 1 79 ? 1.654 -11.992 5.082 1.00 98.69 79 VAL A CA 1
ATOM 587 C C . VAL A 1 79 ? 0.236 -12.401 4.682 1.00 98.69 79 VAL A C 1
ATOM 589 O O . VAL A 1 79 ? -0.702 -11.681 5.018 1.00 98.69 79 VAL A O 1
ATOM 592 N N . LEU A 1 80 ? 0.050 -13.539 4.008 1.00 98.56 80 LEU A N 1
ATOM 593 C CA . LEU A 1 80 ? -1.281 -14.020 3.636 1.00 98.56 80 LEU A CA 1
ATOM 594 C C . LEU A 1 80 ? -2.149 -14.285 4.873 1.00 98.56 80 LEU A C 1
ATOM 596 O O . LEU A 1 80 ? -3.267 -13.775 4.934 1.00 98.56 80 LEU A O 1
ATOM 600 N N . GLU A 1 81 ? -1.615 -14.978 5.882 1.00 98.56 81 GLU A N 1
ATOM 601 C CA . GLU A 1 81 ? -2.320 -15.227 7.151 1.00 98.56 81 GLU A CA 1
ATOM 602 C C . GLU A 1 81 ? -2.764 -13.917 7.825 1.00 98.56 81 GLU A C 1
ATOM 604 O O . GLU A 1 81 ? -3.895 -13.793 8.308 1.00 98.56 81 GLU A O 1
ATOM 609 N N . PHE A 1 82 ? -1.904 -12.892 7.811 1.00 98.69 82 PHE A N 1
ATOM 610 C CA . PHE A 1 82 ? -2.261 -11.569 8.318 1.00 98.69 82 PHE A CA 1
ATOM 611 C C . PHE A 1 82 ? -3.426 -10.950 7.533 1.00 98.69 82 PHE A C 1
ATOM 613 O O . PHE A 1 82 ? -4.387 -10.471 8.144 1.00 98.69 82 PHE A O 1
ATOM 620 N N . LEU A 1 83 ? -3.373 -10.971 6.198 1.00 98.69 83 LEU A N 1
ATOM 621 C CA . LEU A 1 83 ? -4.416 -10.396 5.342 1.00 98.69 83 LEU A CA 1
ATOM 622 C C . LEU A 1 83 ? -5.761 -11.104 5.532 1.00 98.69 83 LEU A C 1
ATOM 624 O O . LEU A 1 83 ? -6.795 -10.435 5.593 1.00 98.69 83 LEU A O 1
ATOM 628 N N . GLU A 1 84 ? -5.753 -12.429 5.673 1.00 98.56 84 GLU A N 1
ATOM 629 C CA . GLU A 1 84 ? -6.944 -13.223 5.9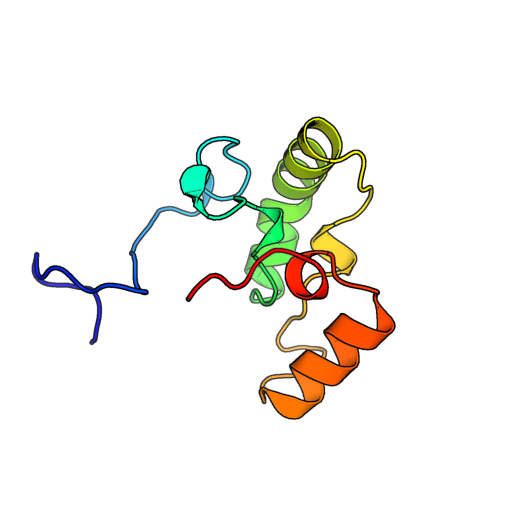79 1.00 98.56 84 GLU A CA 1
ATOM 630 C C . GLU A 1 84 ? -7.517 -12.849 7.349 1.00 98.56 84 GLU A C 1
ATOM 632 O O . GLU A 1 84 ? -8.712 -12.567 7.460 1.00 98.56 84 GLU A O 1
ATOM 637 N N . SER A 1 85 ? -6.668 -12.735 8.378 1.00 98.25 85 SER A N 1
ATOM 638 C CA . SER A 1 85 ? -7.099 -12.353 9.732 1.00 98.25 85 SER A CA 1
ATOM 639 C C . SER A 1 85 ? -7.731 -10.956 9.793 1.00 98.25 85 SER A C 1
ATOM 641 O O . SER A 1 85 ? -8.613 -10.698 10.614 1.00 98.25 85 SER A O 1
ATOM 643 N N . LYS A 1 86 ? -7.294 -10.048 8.911 1.00 98.06 86 LYS A N 1
ATOM 644 C CA . LYS A 1 86 ? -7.835 -8.692 8.776 1.00 98.06 86 LYS A CA 1
ATOM 645 C C . LYS A 1 86 ? -9.047 -8.614 7.853 1.00 98.06 86 LYS A C 1
ATOM 647 O O . LYS A 1 86 ? -9.682 -7.565 7.822 1.00 98.06 86 LYS A O 1
ATOM 652 N N . GLY A 1 87 ? -9.367 -9.671 7.105 1.00 97.81 87 GLY A N 1
ATOM 653 C CA . GLY A 1 87 ? -10.380 -9.619 6.052 1.00 97.81 87 GLY A CA 1
ATOM 654 C C . GLY A 1 87 ? -10.026 -8.591 4.976 1.00 97.81 87 GLY A C 1
ATOM 655 O O . GLY A 1 87 ? -10.865 -7.773 4.599 1.00 97.81 87 GLY A O 1
ATOM 656 N N . HIS A 1 88 ? -8.765 -8.571 4.532 1.00 98.44 88 HIS A N 1
ATOM 657 C CA . HIS A 1 88 ? -8.279 -7.567 3.589 1.00 98.44 88 HIS A CA 1
ATOM 658 C C . HIS A 1 88 ? -9.090 -7.584 2.277 1.00 98.44 88 HIS A C 1
ATOM 660 O O . HIS A 1 88 ? -9.226 -8.647 1.663 1.00 98.44 88 HIS A O 1
ATOM 666 N N . PRO A 1 89 ? -9.583 -6.428 1.780 1.00 97.69 89 PRO A N 1
ATOM 667 C CA . PRO A 1 89 ? -10.504 -6.383 0.640 1.00 97.69 89 PRO A CA 1
ATOM 668 C C . PRO A 1 89 ? -9.916 -6.997 -0.635 1.00 97.69 89 PRO A C 1
ATOM 670 O O . PRO A 1 89 ? -10.649 -7.610 -1.404 1.00 97.69 89 PRO A O 1
ATOM 673 N N . ALA A 1 90 ? -8.597 -6.894 -0.837 1.00 98.00 90 ALA A N 1
ATOM 674 C CA . ALA A 1 90 ? -7.921 -7.458 -2.007 1.00 98.00 90 ALA A CA 1
ATOM 675 C C . ALA A 1 90 ? -8.156 -8.966 -2.207 1.00 98.00 90 ALA A C 1
ATOM 677 O O . ALA A 1 90 ? -8.104 -9.413 -3.348 1.00 98.00 90 ALA A O 1
ATOM 678 N N . LEU A 1 91 ? -8.428 -9.727 -1.136 1.00 97.88 91 LEU A N 1
ATOM 679 C CA . LEU A 1 91 ? -8.667 -11.174 -1.206 1.00 97.88 91 LEU A CA 1
ATOM 680 C C . LEU A 1 91 ? -10.035 -11.531 -1.810 1.00 97.88 91 LEU A C 1
ATOM 682 O O . LEU A 1 91 ? -10.218 -12.645 -2.287 1.00 97.88 91 LEU A O 1
ATOM 686 N N . ALA A 1 92 ? -10.988 -10.595 -1.791 1.00 97.06 92 ALA A N 1
ATOM 687 C CA . ALA A 1 92 ? -12.340 -10.783 -2.319 1.00 97.06 92 ALA A CA 1
ATOM 688 C C . ALA A 1 92 ? -12.583 -10.044 -3.648 1.00 97.06 92 ALA A C 1
ATOM 690 O O . ALA A 1 92 ? -13.682 -10.104 -4.197 1.00 97.06 92 ALA A O 1
ATOM 691 N N . MET A 1 93 ? -11.588 -9.308 -4.146 1.00 96.81 93 MET A N 1
ATOM 692 C CA . MET A 1 93 ? -11.658 -8.616 -5.432 1.00 96.81 93 MET A CA 1
ATOM 693 C C . MET A 1 93 ? -11.393 -9.588 -6.583 1.00 96.81 93 MET A C 1
ATOM 695 O O . MET A 1 93 ? -10.736 -10.612 -6.396 1.00 96.81 93 MET A O 1
ATOM 699 N N . ASP A 1 94 ? -11.823 -9.217 -7.791 1.00 97.62 94 ASP A N 1
ATOM 700 C CA . ASP A 1 94 ? -11.486 -9.975 -8.996 1.00 97.62 94 ASP A CA 1
ATOM 701 C C . ASP A 1 94 ? -9.964 -10.187 -9.101 1.00 97.62 94 ASP A C 1
ATOM 703 O O . ASP A 1 94 ? -9.189 -9.293 -8.708 1.00 97.62 94 ASP A O 1
ATOM 707 N N . PRO A 1 95 ? -9.512 -11.342 -9.622 1.00 97.25 95 PRO A N 1
ATOM 708 C CA . PRO A 1 95 ? -8.101 -11.579 -9.880 1.00 97.25 95 PRO A CA 1
ATOM 709 C C . PRO A 1 95 ? -7.501 -10.455 -10.726 1.00 97.25 95 PRO A C 1
ATOM 711 O O . PRO A 1 95 ? -8.124 -9.968 -11.667 1.00 97.25 95 PRO A O 1
ATOM 714 N N . ILE A 1 96 ? -6.286 -10.028 -10.377 1.00 95.94 96 ILE A N 1
ATOM 715 C CA . ILE A 1 96 ? -5.548 -9.039 -11.178 1.00 95.94 96 ILE A CA 1
ATOM 716 C C . ILE A 1 96 ? -5.027 -9.653 -12.490 1.00 95.94 96 ILE A C 1
ATOM 718 O O . ILE A 1 96 ? -4.756 -8.928 -13.444 1.00 95.94 96 ILE A O 1
ATOM 722 N N . MET A 1 97 ? -4.887 -10.986 -12.523 1.00 91.62 97 MET A N 1
ATOM 723 C CA . MET A 1 97 ? -4.523 -11.820 -13.672 1.00 91.62 97 MET A CA 1
ATOM 724 C C . MET A 1 97 ? -5.183 -13.191 -13.552 1.00 91.62 97 MET A C 1
ATOM 726 O O . MET A 1 97 ? -5.313 -13.666 -12.399 1.00 91.62 97 MET A O 1
#

Solvent-accessible surface area (backbone atoms only — not comparable to full-atom values): 6065 Å² total; per-residue (Å²): 137,84,59,67,93,87,55,90,38,90,99,54,82,87,79,62,75,79,51,61,44,38,87,68,39,58,50,93,80,61,23,74,60,63,63,55,69,45,52,58,72,59,44,69,76,35,34,69,50,32,23,52,41,43,26,77,74,72,68,45,73,63,49,57,81,46,36,43,24,70,92,78,40,86,52,73,67,59,41,48,55,51,30,60,77,58,63,34,66,54,80,79,46,81,72,94,118

pLDDT: mean 96.9, std 2.16, range [82.62, 98.81]

Secondary structure (DSSP, 8-state):
--S-TT---TT-----GGGTT-TTTTGGGTGGGG--B--HHHHHHHHHHHHHHHHHHH--SSGGGGSB-TTT--SHHHHHHHHHHHT-GGGTSPP--

Mean predicted aligned error: 2.48 Å

Radius of gyration: 13.66 Å; Cα contacts (8 Å, |Δi|>4): 102; chains: 1; bounding box: 34×29×32 Å

Sequence (97 aa):
SMTGGGVQTPGFMGHGRFLIGSKKFMSAEGGLSRIVWMPKELKDDVAERLNKAVKEMTGIENFADMVCDETIASDSEAVLEFLESKGHPALAMDPIM